Protein AF-A0A239LSG2-F1 (afdb_monomer)

Organism: NCBI:txid1688639

Structure (mmCIF, N/CA/C/O backbone):
data_AF-A0A239LSG2-F1
#
_entry.id   AF-A0A239LSG2-F1
#
loop_
_atom_site.group_PDB
_atom_site.id
_atom_site.type_symbol
_atom_site.label_atom_id
_atom_site.label_alt_id
_atom_site.label_comp_id
_atom_site.label_asym_id
_atom_site.label_entity_id
_atom_site.label_seq_id
_atom_site.pdbx_PDB_ins_code
_atom_site.Cartn_x
_atom_site.Cartn_y
_atom_site.Cartn_z
_atom_site.occupancy
_atom_site.B_iso_or_equiv
_atom_site.auth_seq_id
_atom_site.auth_comp_id
_atom_site.auth_asym_id
_atom_site.auth_atom_id
_atom_site.pdbx_PDB_model_num
ATOM 1 N N . MET A 1 1 ? -13.177 10.842 -4.511 1.00 77.06 1 MET A N 1
ATOM 2 C CA . MET A 1 1 ? -11.846 11.220 -5.035 1.00 77.06 1 MET A CA 1
ATOM 3 C C . MET A 1 1 ? -10.838 10.377 -4.281 1.00 77.06 1 MET A C 1
ATOM 5 O O . MET A 1 1 ? -10.983 10.283 -3.072 1.00 77.06 1 MET A O 1
ATOM 9 N N . VAL A 1 2 ? -9.921 9.699 -4.970 1.00 87.81 2 VAL A N 1
ATOM 10 C CA . VAL A 1 2 ? -8.910 8.852 -4.315 1.00 87.81 2 VAL A CA 1
ATOM 11 C C . VAL A 1 2 ? -7.722 9.733 -3.936 1.00 87.81 2 VAL A C 1
ATOM 13 O O . VAL A 1 2 ? -7.218 10.466 -4.789 1.00 87.81 2 VAL A O 1
ATOM 16 N N . TYR A 1 3 ? -7.299 9.676 -2.674 1.00 93.62 3 TYR A N 1
ATOM 17 C CA . TYR A 1 3 ? -6.130 10.393 -2.168 1.00 93.62 3 TYR A CA 1
ATOM 18 C C . TYR A 1 3 ? -4.986 9.406 -1.956 1.00 93.62 3 TYR A C 1
ATOM 20 O O . TYR A 1 3 ? -5.154 8.401 -1.275 1.00 93.62 3 TYR A O 1
ATOM 28 N N . TRP A 1 4 ? -3.837 9.691 -2.568 1.00 96.88 4 TRP A N 1
ATOM 29 C CA . TRP A 1 4 ? -2.653 8.842 -2.490 1.00 96.88 4 TRP A CA 1
ATOM 30 C C . TRP A 1 4 ? -1.653 9.403 -1.482 1.00 96.88 4 TRP A C 1
ATOM 32 O O . TRP A 1 4 ? -1.215 10.548 -1.597 1.00 96.88 4 TRP A O 1
ATOM 42 N N . HIS A 1 5 ? -1.263 8.566 -0.530 1.00 97.38 5 HIS A N 1
ATOM 43 C CA . HIS A 1 5 ? -0.251 8.829 0.480 1.00 97.38 5 HIS A CA 1
ATOM 44 C C . HIS A 1 5 ? 1.089 8.274 0.001 1.00 97.38 5 HIS A C 1
ATOM 46 O O . HIS A 1 5 ? 1.188 7.110 -0.391 1.00 97.38 5 HIS A O 1
ATOM 52 N N . LYS A 1 6 ? 2.126 9.111 0.005 1.00 97.62 6 LYS A N 1
ATOM 53 C CA . LYS A 1 6 ? 3.480 8.718 -0.386 1.00 97.62 6 LYS A CA 1
ATOM 54 C C . LYS A 1 6 ? 4.189 8.009 0.768 1.00 97.62 6 LYS A C 1
ATOM 56 O O . LYS A 1 6 ? 4.070 8.414 1.921 1.00 97.62 6 LYS A O 1
ATOM 61 N N . LEU A 1 7 ? 4.967 6.979 0.447 1.00 94.88 7 LEU A N 1
ATOM 62 C CA . LEU A 1 7 ? 5.845 6.314 1.406 1.00 94.88 7 LEU A CA 1
ATOM 63 C C . LEU A 1 7 ? 7.231 6.983 1.473 1.00 94.88 7 LEU A C 1
ATOM 65 O O . LEU A 1 7 ? 7.742 7.424 0.438 1.00 94.88 7 LEU A O 1
ATOM 69 N N . PRO A 1 8 ? 7.877 7.024 2.657 1.00 94.00 8 PRO A N 1
ATOM 70 C CA . PRO A 1 8 ? 7.418 6.512 3.956 1.00 94.00 8 PRO A CA 1
ATOM 71 C C . PRO A 1 8 ? 6.650 7.548 4.806 1.00 94.00 8 PRO A C 1
ATOM 73 O O . PRO A 1 8 ? 6.468 7.317 5.998 1.00 94.00 8 PRO A O 1
ATOM 76 N N . ASP A 1 9 ? 6.232 8.680 4.228 1.00 95.19 9 ASP A N 1
ATOM 77 C CA . ASP A 1 9 ? 5.675 9.832 4.960 1.00 95.19 9 ASP A CA 1
ATOM 78 C C . ASP A 1 9 ? 4.462 9.464 5.835 1.00 95.19 9 ASP A C 1
ATOM 80 O O . ASP A 1 9 ? 4.298 10.000 6.931 1.00 95.19 9 ASP A O 1
ATOM 84 N N . GLN A 1 10 ? 3.627 8.536 5.360 1.00 95.19 10 GLN A N 1
ATOM 85 C CA . GLN A 1 10 ? 2.486 8.001 6.098 1.00 95.19 10 GLN A CA 1
ATOM 86 C C . GLN A 1 10 ? 2.276 6.527 5.746 1.00 95.19 10 GLN A C 1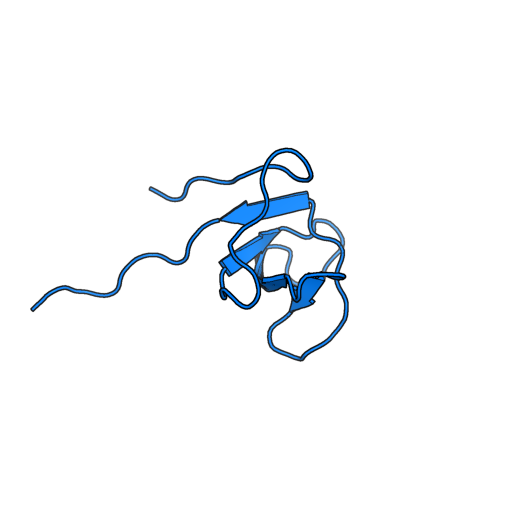
ATOM 88 O O . GLN A 1 10 ? 2.292 6.161 4.571 1.00 95.19 10 GLN A O 1
ATOM 93 N N . LEU A 1 11 ? 2.027 5.695 6.754 1.00 96.38 11 LEU A N 1
ATOM 94 C CA . LEU A 1 11 ? 1.609 4.300 6.597 1.00 96.38 11 LEU A CA 1
ATOM 95 C C . LEU A 1 11 ? 0.116 4.165 6.933 1.00 96.38 11 LEU A C 1
ATOM 97 O O . LEU A 1 11 ? -0.387 4.971 7.721 1.00 96.38 11 LEU A O 1
ATOM 101 N N . PRO A 1 12 ? -0.595 3.188 6.347 1.00 96.38 12 PRO A N 1
ATOM 102 C CA . PRO A 1 12 ? -1.918 2.818 6.829 1.00 96.38 12 PRO A CA 1
ATOM 103 C C . PRO A 1 12 ? -1.804 2.119 8.189 1.00 96.38 12 PRO A C 1
ATOM 105 O O . PRO A 1 12 ? -0.711 1.728 8.614 1.00 96.38 12 PRO A O 1
ATOM 108 N N . ASP A 1 13 ? -2.944 1.901 8.837 1.00 97.19 13 ASP A N 1
ATOM 109 C CA . ASP A 1 13 ? -3.006 1.009 9.988 1.00 97.19 13 ASP A CA 1
ATOM 110 C C . ASP A 1 13 ? -2.572 -0.411 9.591 1.00 97.19 13 ASP A C 1
ATOM 112 O O . ASP A 1 13 ? -2.850 -0.889 8.484 1.00 97.19 13 ASP A O 1
ATOM 116 N N . VAL A 1 14 ? -1.882 -1.090 10.509 1.00 97.44 14 VAL A N 1
ATOM 117 C CA . VAL A 1 14 ? -1.410 -2.465 10.304 1.00 97.44 14 VAL A CA 1
ATOM 118 C C . VAL A 1 14 ? -2.587 -3.377 9.962 1.00 97.44 14 VAL A C 1
ATOM 120 O O . VAL A 1 14 ? -3.673 -3.243 10.523 1.00 97.44 14 VAL A O 1
ATOM 123 N N . ASP A 1 15 ? -2.361 -4.282 9.011 1.00 96.00 15 ASP A N 1
ATOM 124 C CA . ASP A 1 15 ? -3.342 -5.240 8.489 1.00 96.00 15 ASP A CA 1
ATOM 125 C C . ASP A 1 15 ? -4.579 -4.614 7.816 1.00 96.00 15 ASP A C 1
ATOM 127 O O . ASP A 1 15 ? -5.521 -5.320 7.446 1.00 96.00 15 ASP A O 1
ATOM 131 N N . THR A 1 16 ? -4.572 -3.300 7.561 1.00 96.50 16 THR A N 1
ATOM 132 C CA . THR A 1 16 ? -5.615 -2.652 6.757 1.00 96.50 16 THR A CA 1
ATOM 133 C C . THR A 1 16 ? -5.357 -2.878 5.273 1.00 96.50 16 THR A C 1
ATOM 135 O O . THR A 1 16 ? -4.296 -2.538 4.745 1.00 96.50 16 THR A O 1
ATOM 138 N N . THR A 1 17 ? -6.351 -3.434 4.576 1.00 96.81 17 THR A N 1
ATOM 139 C CA . THR A 1 17 ? -6.296 -3.576 3.117 1.00 96.81 17 THR A CA 1
ATOM 140 C C . THR A 1 17 ? -6.513 -2.222 2.449 1.00 96.81 17 THR A C 1
ATOM 142 O O . THR A 1 17 ? -7.514 -1.547 2.688 1.00 96.81 17 THR A O 1
ATOM 145 N N . VAL A 1 18 ? -5.582 -1.846 1.580 1.00 97.44 18 VAL A N 1
ATOM 146 C CA . VAL A 1 18 ? -5.544 -0.573 0.857 1.00 97.44 18 VAL A CA 1
ATOM 147 C C . VAL A 1 18 ? -5.223 -0.809 -0.618 1.00 97.44 18 VAL A C 1
ATOM 149 O O . VAL A 1 18 ? -4.782 -1.891 -1.016 1.00 97.44 18 VAL A O 1
ATOM 152 N N . MET A 1 19 ? -5.411 0.218 -1.444 1.00 97.69 19 MET A N 1
ATOM 153 C CA . MET A 1 19 ? -4.788 0.257 -2.763 1.00 97.69 19 MET A CA 1
ATOM 154 C C . MET A 1 19 ? -3.308 0.603 -2.608 1.00 97.69 19 MET A C 1
ATOM 156 O O . MET A 1 19 ? -2.958 1.515 -1.865 1.00 97.69 19 MET A O 1
ATOM 160 N N . ILE A 1 20 ? -2.441 -0.084 -3.341 1.00 98.12 20 ILE A N 1
ATOM 161 C CA . ILE A 1 20 ? -1.000 0.158 -3.387 1.00 98.12 20 ILE A CA 1
ATOM 162 C C . ILE A 1 20 ? -0.569 0.483 -4.814 1.00 98.12 20 ILE A C 1
ATOM 164 O O . ILE A 1 20 ? -1.127 -0.055 -5.768 1.00 98.12 20 ILE A O 1
ATOM 168 N N . TYR A 1 21 ? 0.438 1.344 -4.961 1.00 98.19 21 TYR A N 1
ATOM 169 C CA . TYR A 1 21 ? 1.054 1.658 -6.248 1.00 98.19 21 TYR A CA 1
ATOM 170 C C . TYR A 1 21 ? 2.518 1.206 -6.292 1.00 98.19 21 TYR A C 1
ATOM 172 O O . TYR A 1 21 ? 3.375 1.782 -5.614 1.00 98.19 21 TYR A O 1
ATOM 180 N N . THR A 1 22 ? 2.807 0.201 -7.118 1.00 97.62 22 THR A N 1
ATOM 181 C CA . THR A 1 22 ? 4.143 -0.360 -7.359 1.00 97.62 22 THR A CA 1
ATOM 182 C C . THR A 1 22 ? 4.500 -0.185 -8.843 1.00 97.62 22 THR A C 1
ATOM 184 O O . THR A 1 22 ? 4.024 -0.964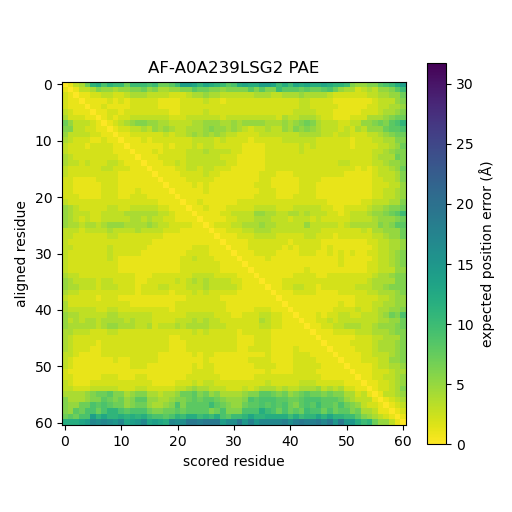 -9.664 1.00 97.62 22 THR A O 1
ATOM 187 N N . PRO A 1 23 ? 5.315 0.818 -9.224 1.00 96.31 23 PRO A N 1
ATOM 188 C CA . PRO A 1 23 ? 5.505 1.206 -10.629 1.00 96.31 23 PRO A CA 1
ATOM 189 C C . PRO A 1 23 ? 6.099 0.100 -11.513 1.00 96.31 23 PRO A C 1
ATOM 191 O O . PRO A 1 23 ? 5.807 0.057 -12.704 1.00 96.31 23 PRO A O 1
ATOM 194 N N . ASP A 1 24 ? 6.895 -0.796 -10.929 1.00 94.44 24 ASP A N 1
ATOM 195 C CA . ASP A 1 24 ? 7.581 -1.878 -11.645 1.00 94.44 24 ASP A CA 1
ATOM 196 C C . ASP A 1 24 ? 6.790 -3.204 -11.654 1.00 94.44 24 ASP A C 1
ATOM 198 O O . ASP A 1 24 ? 7.280 -4.221 -12.150 1.00 94.44 24 ASP A O 1
ATOM 202 N N . ALA A 1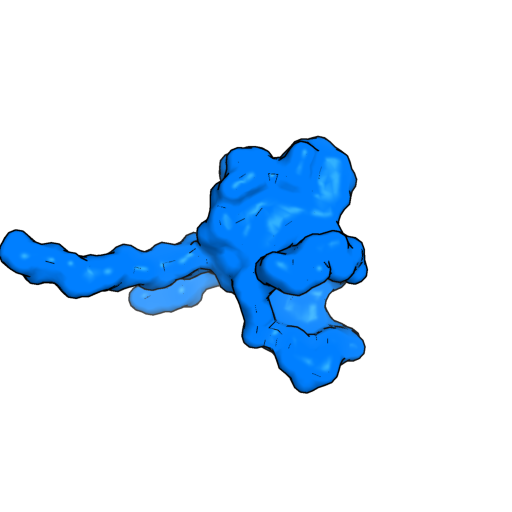 25 ? 5.579 -3.229 -11.083 1.00 94.12 25 ALA A N 1
ATOM 203 C CA . ALA A 1 25 ? 4.716 -4.408 -11.102 1.00 94.12 25 ALA A CA 1
ATOM 204 C C . ALA A 1 25 ? 3.992 -4.558 -12.451 1.00 94.12 25 ALA A C 1
ATOM 206 O O . ALA A 1 25 ? 3.746 -3.580 -13.154 1.00 94.12 25 ALA A O 1
ATOM 207 N N . ASN A 1 26 ? 3.608 -5.794 -12.794 1.00 93.50 26 ASN A N 1
ATOM 208 C CA . ASN A 1 26 ? 2.791 -6.064 -13.985 1.00 93.50 26 ASN A CA 1
ATOM 209 C C . ASN A 1 26 ? 1.464 -5.287 -13.939 1.00 93.50 26 ASN A C 1
ATOM 211 O O . ASN A 1 26 ? 1.054 -4.702 -14.938 1.00 93.50 26 ASN A O 1
ATOM 215 N N . GLU A 1 27 ? 0.858 -5.232 -12.753 1.00 95.50 27 GLU A N 1
ATOM 216 C CA . GLU A 1 27 ? -0.290 -4.395 -12.449 1.00 95.50 27 GLU A CA 1
ATOM 217 C C . GLU A 1 27 ? 0.135 -3.324 -11.433 1.00 95.50 27 GLU A C 1
ATOM 219 O O . GLU A 1 27 ? 0.304 -3.630 -10.249 1.00 95.50 27 GLU A O 1
ATOM 224 N N . PRO A 1 28 ? 0.378 -2.073 -11.876 1.00 96.75 28 PRO A N 1
ATOM 225 C CA . PRO A 1 28 ? 0.988 -1.069 -11.014 1.00 96.75 28 PRO A CA 1
ATOM 226 C C . PRO A 1 28 ? 0.118 -0.652 -9.837 1.00 96.75 28 PRO A C 1
ATOM 228 O O . PRO A 1 28 ? 0.655 -0.243 -8.816 1.00 96.75 28 PRO A O 1
ATOM 231 N N . VAL A 1 29 ? -1.207 -0.726 -9.974 1.00 97.38 29 VAL A N 1
ATOM 232 C CA . VAL A 1 29 ? -2.160 -0.420 -8.905 1.00 97.38 29 VAL A CA 1
ATOM 233 C C . VAL A 1 29 ? -2.887 -1.695 -8.523 1.00 97.38 29 VAL A C 1
ATOM 235 O O . VAL A 1 29 ? -3.630 -2.233 -9.334 1.00 97.38 29 VAL A O 1
ATOM 238 N N . TRP A 1 30 ? -2.710 -2.149 -7.288 1.00 97.06 30 TRP A N 1
ATOM 239 C CA . TRP A 1 30 ? -3.322 -3.386 -6.810 1.00 97.06 30 TRP A CA 1
ATOM 240 C C . TRP A 1 30 ? -3.732 -3.275 -5.343 1.00 97.06 30 TRP A C 1
ATOM 242 O O . TRP A 1 30 ? -3.542 -2.233 -4.720 1.00 97.06 30 TRP A O 1
ATOM 252 N N . MET A 1 31 ? -4.315 -4.333 -4.786 1.00 97.50 31 MET A N 1
ATOM 253 C CA . MET A 1 31 ? -4.656 -4.396 -3.366 1.00 97.50 31 MET A CA 1
ATOM 254 C C . MET A 1 31 ? -3.507 -4.995 -2.556 1.00 97.50 31 MET A C 1
ATOM 256 O O . MET A 1 31 ? -2.863 -5.963 -2.972 1.00 97.50 31 MET A O 1
ATOM 260 N N . GLY A 1 32 ? -3.283 -4.441 -1.371 1.00 97.69 32 GLY A N 1
ATOM 261 C CA . GLY A 1 32 ? -2.282 -4.934 -0.438 1.00 97.69 32 GLY A CA 1
ATOM 262 C C . GLY A 1 32 ? -2.482 -4.401 0.973 1.00 97.69 32 GLY A C 1
ATOM 263 O O . GLY A 1 32 ? -3.430 -3.667 1.238 1.00 97.69 32 GLY A O 1
ATOM 264 N N . TRP A 1 33 ? -1.585 -4.777 1.875 1.00 98.38 33 TRP A N 1
ATOM 265 C CA . TRP A 1 33 ? -1.562 -4.309 3.257 1.00 98.38 33 TRP A CA 1
ATOM 266 C C . TRP A 1 33 ? -0.125 -4.225 3.778 1.00 98.38 33 TRP A C 1
ATOM 268 O O . TRP A 1 33 ? 0.803 -4.819 3.216 1.00 98.38 33 TRP A O 1
ATOM 278 N N . PHE A 1 34 ? 0.051 -3.470 4.857 1.00 98.12 34 PHE A N 1
ATOM 279 C CA . PHE A 1 34 ? 1.285 -3.430 5.631 1.00 98.12 34 PHE A CA 1
ATOM 280 C C . PHE A 1 34 ? 1.099 -4.274 6.896 1.00 98.12 34 PHE A C 1
ATOM 282 O O . PHE A 1 34 ? 0.179 -4.010 7.666 1.00 98.12 34 PHE A O 1
ATOM 289 N N . ASP A 1 35 ? 1.948 -5.282 7.117 1.00 96.62 35 ASP A N 1
ATOM 290 C CA . ASP A 1 35 ? 1.825 -6.220 8.255 1.00 96.62 35 ASP A CA 1
ATOM 291 C C . ASP A 1 35 ? 2.552 -5.746 9.533 1.00 96.62 35 ASP A C 1
ATOM 293 O O . ASP A 1 35 ? 2.711 -6.498 10.491 1.00 96.62 35 ASP A O 1
ATOM 297 N N . GLY A 1 36 ? 3.014 -4.491 9.550 1.00 96.69 36 GLY A N 1
ATOM 298 C CA . GLY A 1 36 ? 3.838 -3.921 10.619 1.00 96.69 36 GLY A CA 1
ATOM 299 C C . GLY A 1 36 ? 5.341 -3.992 10.34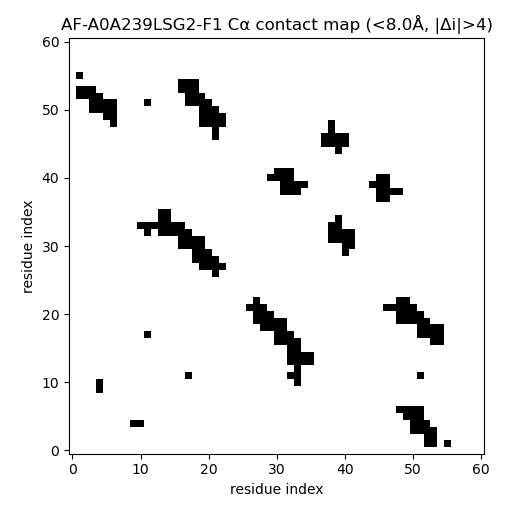1 1.00 96.69 36 GLY A C 1
ATOM 300 O O . GLY A 1 36 ? 6.101 -3.218 10.923 1.00 96.69 36 GLY A O 1
ATOM 301 N N . GLU A 1 37 ? 5.771 -4.845 9.406 1.00 96.31 37 GLU A N 1
ATOM 302 C CA . GLU A 1 37 ? 7.180 -4.999 9.031 1.00 96.31 37 GLU A CA 1
ATOM 303 C C . GLU A 1 37 ? 7.404 -4.836 7.523 1.00 96.31 37 GLU A C 1
ATOM 305 O O . GLU A 1 37 ? 8.333 -4.143 7.093 1.00 96.31 37 GLU A O 1
ATOM 310 N N . ILE A 1 38 ? 6.558 -5.458 6.700 1.00 97.38 38 ILE A N 1
ATOM 311 C CA . ILE A 1 38 ? 6.662 -5.463 5.242 1.00 97.38 38 ILE A CA 1
ATOM 312 C C . ILE A 1 38 ? 5.309 -5.240 4.559 1.00 97.38 38 ILE A C 1
ATOM 314 O O . ILE A 1 38 ? 4.234 -5.465 5.108 1.00 97.38 38 ILE A O 1
ATOM 318 N N . TRP A 1 39 ? 5.381 -4.809 3.302 1.00 98.00 39 TRP A N 1
ATOM 319 C CA . TRP A 1 39 ? 4.221 -4.704 2.426 1.00 98.00 39 TRP A CA 1
ATOM 320 C C . TRP A 1 39 ? 3.957 -6.020 1.701 1.00 98.00 39 TRP A C 1
ATOM 322 O O . TRP A 1 39 ? 4.884 -6.655 1.179 1.00 98.00 39 TRP A O 1
ATOM 332 N N . ARG A 1 40 ? 2.679 -6.394 1.630 1.00 98.06 40 ARG A N 1
ATOM 333 C CA . ARG A 1 40 ? 2.189 -7.574 0.917 1.00 98.06 40 ARG A CA 1
ATOM 334 C C . ARG A 1 40 ? 1.040 -7.201 -0.000 1.00 98.06 40 ARG A C 1
ATOM 336 O O . ARG A 1 40 ? 0.237 -6.336 0.331 1.00 98.06 40 ARG A O 1
ATOM 343 N N . GLU A 1 41 ? 0.968 -7.853 -1.149 1.00 96.88 41 GLU A N 1
ATOM 344 C CA . GLU A 1 41 ? -0.221 -7.815 -2.000 1.00 96.88 41 GLU A CA 1
ATOM 345 C C . GLU A 1 41 ? -1.205 -8.937 -1.617 1.00 96.88 41 GLU A C 1
ATOM 347 O O . GLU A 1 41 ? -0.818 -9.850 -0.893 1.00 96.88 41 GLU A O 1
ATOM 352 N N . VAL A 1 42 ? -2.470 -8.875 -2.054 1.00 95.75 42 VAL A N 1
ATOM 353 C CA . VAL A 1 42 ? -3.559 -9.822 -1.681 1.00 95.75 42 VAL A CA 1
ATOM 354 C C . VAL A 1 42 ? -3.245 -11.320 -1.861 1.00 95.75 42 VAL A C 1
ATOM 356 O O . VAL A 1 42 ? -3.814 -12.149 -1.155 1.00 95.75 42 VAL A O 1
ATOM 359 N N . GLY A 1 43 ? -2.315 -11.687 -2.741 1.00 94.06 43 GLY A N 1
ATOM 360 C CA . GLY A 1 43 ? -1.744 -13.029 -2.908 1.00 94.06 43 GLY A CA 1
ATOM 361 C C . GLY A 1 43 ? -0.603 -13.379 -1.939 1.00 94.06 43 GLY A C 1
ATOM 362 O O . GLY A 1 43 ? 0.022 -14.430 -2.070 1.00 94.06 43 GLY A O 1
ATOM 363 N N . SER A 1 44 ? -0.353 -12.541 -0.929 1.00 93.38 44 SER A N 1
ATOM 364 C CA . SER A 1 44 ? 0.703 -12.647 0.092 1.00 93.38 44 SER A CA 1
ATOM 365 C C . SER A 1 44 ? 2.141 -12.468 -0.406 1.00 93.38 44 SER A C 1
ATOM 367 O O . SER A 1 44 ? 3.079 -12.616 0.393 1.00 93.38 44 SER A O 1
ATOM 369 N N . ALA A 1 45 ? 2.355 -12.126 -1.682 1.00 95.88 45 ALA A N 1
ATOM 370 C CA . ALA A 1 45 ? 3.691 -11.816 -2.173 1.00 95.88 45 ALA A CA 1
ATOM 371 C C . ALA A 1 45 ? 4.192 -10.497 -1.572 1.00 95.88 45 ALA A C 1
ATOM 373 O O . ALA A 1 45 ? 3.445 -9.532 -1.403 1.00 95.88 45 ALA A O 1
ATOM 374 N N . ARG A 1 46 ? 5.486 -10.448 -1.246 1.00 97.31 46 ARG A N 1
ATOM 375 C CA . ARG A 1 46 ? 6.124 -9.216 -0.778 1.00 97.31 46 ARG A CA 1
ATOM 376 C C . ARG A 1 46 ? 6.231 -8.222 -1.930 1.00 97.31 46 ARG A C 1
ATOM 378 O O . ARG A 1 46 ? 6.701 -8.576 -3.009 1.00 97.31 46 ARG A O 1
ATOM 385 N N . VAL A 1 47 ? 5.885 -6.970 -1.657 1.00 97.00 47 VAL A N 1
ATOM 386 C CA . VAL A 1 47 ? 5.931 -5.866 -2.624 1.00 97.00 47 VAL A CA 1
ATOM 387 C C . VAL A 1 47 ? 6.608 -4.636 -2.018 1.00 97.00 47 VAL A C 1
ATOM 389 O O . VAL A 1 47 ? 6.835 -4.567 -0.811 1.00 97.00 47 VAL A O 1
ATOM 392 N N . TYR A 1 48 ? 6.969 -3.674 -2.868 1.00 97.06 48 TYR A N 1
ATOM 393 C CA . TYR A 1 48 ? 7.632 -2.427 -2.473 1.00 97.06 48 TYR A CA 1
ATOM 394 C C . TYR A 1 48 ? 6.898 -1.236 -3.097 1.00 97.06 48 TYR A C 1
ATOM 396 O O . TYR A 1 48 ? 7.393 -0.634 -4.053 1.00 97.06 48 TYR A O 1
ATOM 404 N N . PRO A 1 49 ? 5.683 -0.926 -2.619 1.00 97.88 49 PRO A N 1
ATOM 405 C CA . PRO A 1 49 ? 4.922 0.174 -3.172 1.00 97.88 49 PRO A CA 1
ATOM 406 C C . PRO A 1 49 ? 5.605 1.510 -2.876 1.00 97.88 49 PRO A C 1
ATOM 408 O O . PRO A 1 49 ? 6.409 1.645 -1.955 1.00 97.88 49 PRO A O 1
ATOM 411 N N . THR A 1 50 ? 5.265 2.516 -3.672 1.00 98.25 50 THR A N 1
ATOM 412 C CA . THR A 1 50 ? 5.712 3.904 -3.478 1.00 98.25 50 THR A CA 1
ATOM 413 C C . THR A 1 50 ? 4.618 4.776 -2.873 1.00 98.25 50 THR A C 1
ATOM 415 O O . THR A 1 50 ? 4.917 5.782 -2.231 1.00 98.25 50 THR A O 1
ATOM 418 N N . HIS A 1 51 ? 3.356 4.394 -3.081 1.00 98.38 51 HIS A N 1
ATOM 419 C CA . HIS A 1 51 ? 2.182 5.094 -2.579 1.00 98.38 51 HIS A CA 1
ATOM 420 C C . HIS A 1 51 ? 1.098 4.092 -2.183 1.00 98.38 51 HIS A C 1
ATOM 422 O O . HIS A 1 51 ? 1.069 2.969 -2.694 1.00 98.38 51 HIS A O 1
ATOM 428 N N . TRP A 1 52 ? 0.182 4.527 -1.326 1.00 98.25 52 TRP A N 1
ATOM 429 C CA . TRP A 1 52 ? -1.036 3.795 -0.995 1.00 98.25 52 TRP A CA 1
ATOM 430 C C . TRP A 1 52 ? -2.242 4.736 -0.928 1.00 98.25 52 TRP A C 1
ATOM 432 O O . TRP A 1 52 ? -2.076 5.950 -0.823 1.00 98.25 52 TRP A O 1
ATOM 442 N N . ALA A 1 53 ? -3.450 4.192 -1.0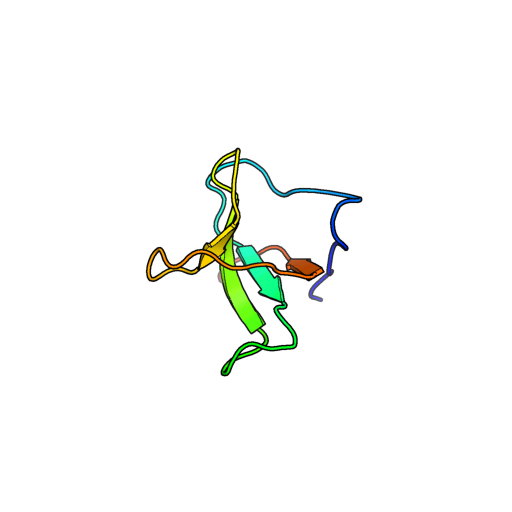18 1.00 97.94 53 ALA A N 1
ATOM 443 C CA . ALA A 1 53 ? -4.696 4.935 -0.872 1.00 97.94 53 ALA A CA 1
ATOM 444 C C . ALA A 1 53 ? -5.764 4.070 -0.201 1.00 97.94 53 ALA A C 1
ATOM 446 O O . ALA A 1 53 ? -5.813 2.858 -0.420 1.00 97.94 53 ALA A O 1
ATOM 447 N N . GLU A 1 54 ? -6.637 4.688 0.592 1.00 96.19 54 GLU A N 1
ATOM 448 C CA . GLU A 1 54 ? -7.789 3.993 1.170 1.00 96.19 54 GLU A CA 1
ATOM 449 C C . GLU A 1 54 ? -8.702 3.419 0.079 1.00 96.19 54 GLU A C 1
ATOM 451 O O . GLU A 1 54 ? -8.871 4.002 -1.000 1.00 96.19 54 GLU A O 1
ATOM 456 N N . LEU A 1 55 ? -9.312 2.269 0.374 1.00 93.31 55 LEU A N 1
ATOM 457 C CA . LEU A 1 55 ? -10.387 1.743 -0.455 1.00 93.31 55 LEU A CA 1
ATOM 458 C C . LEU A 1 55 ? -11.589 2.686 -0.390 1.00 93.31 55 LEU A C 1
ATOM 460 O O . LEU A 1 55 ? -11.917 3.239 0.657 1.00 93.31 55 LEU A O 1
ATOM 464 N N . LEU A 1 56 ? -12.268 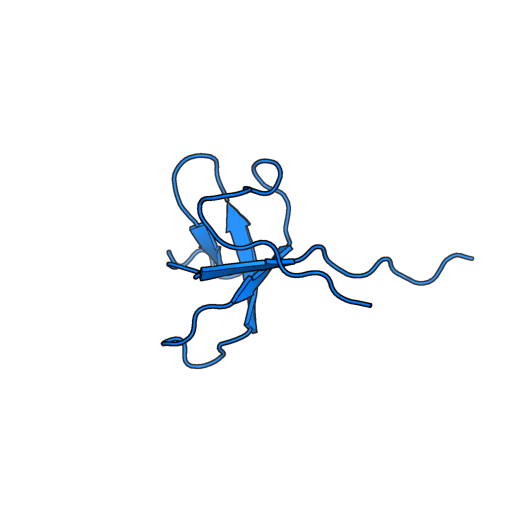2.853 -1.523 1.00 88.88 56 LEU A N 1
ATOM 465 C CA . LEU A 1 56 ? -13.515 3.606 -1.548 1.00 88.88 56 LEU A CA 1
ATOM 466 C C . LEU A 1 56 ? -14.573 2.874 -0.719 1.00 88.88 56 LEU A C 1
ATOM 468 O O . LEU A 1 56 ? -14.719 1.655 -0.825 1.00 88.88 56 LEU A O 1
ATOM 472 N N . GLU A 1 57 ? -15.333 3.630 0.072 1.00 85.56 57 GLU A N 1
ATOM 473 C CA . GLU A 1 57 ? -16.492 3.084 0.772 1.00 85.56 57 GLU A CA 1
ATOM 474 C C . GLU A 1 57 ? -17.498 2.504 -0.232 1.00 85.56 57 GLU A C 1
ATOM 476 O O . GLU A 1 57 ? -17.738 3.063 -1.309 1.00 85.56 57 GLU A O 1
ATOM 481 N N . GLY A 1 58 ? -18.104 1.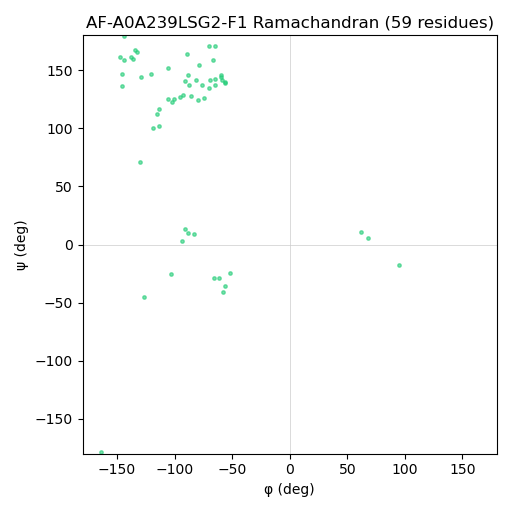377 0.143 1.00 84.25 58 GLY A N 1
ATOM 482 C CA . GLY A 1 58 ? -19.236 0.818 -0.584 1.00 84.25 58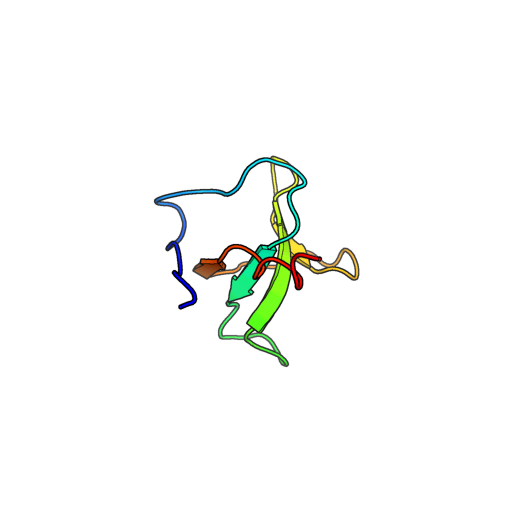 GLY A CA 1
ATOM 483 C C . GLY A 1 58 ? -20.467 1.736 -0.534 1.00 84.25 58 GLY A C 1
ATOM 484 O O . GLY A 1 58 ? -20.496 2.719 0.213 1.00 84.25 58 GLY A O 1
ATOM 485 N N . PRO A 1 59 ? -21.511 1.428 -1.322 1.00 89.56 59 PRO A N 1
ATOM 486 C CA . PRO A 1 59 ? -22.772 2.154 -1.249 1.00 89.56 59 PRO A CA 1
ATOM 487 C C . PRO A 1 59 ? -23.341 2.114 0.175 1.00 89.56 59 PRO A C 1
ATOM 489 O O . PRO A 1 59 ? -23.282 1.086 0.848 1.00 89.56 59 PRO A O 1
ATOM 492 N N . LYS A 1 60 ? -23.901 3.243 0.617 1.00 85.94 60 LYS A N 1
ATOM 493 C CA . LYS A 1 60 ? -24.679 3.323 1.857 1.00 85.94 60 LYS A CA 1
ATOM 494 C C . LYS A 1 60 ? -26.149 3.101 1.505 1.00 85.94 60 LYS A C 1
ATOM 496 O O . LYS A 1 60 ? -26.632 3.733 0.565 1.00 85.94 60 LYS A O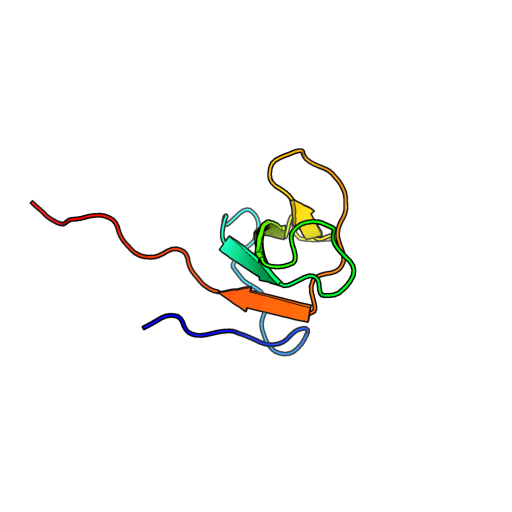 1
ATOM 501 N N . GLU A 1 61 ? -26.802 2.181 2.212 1.00 79.12 61 GLU A N 1
ATOM 502 C CA . GLU A 1 61 ? -28.261 1.985 2.165 1.00 79.12 61 GLU A CA 1
ATOM 503 C C . GLU A 1 61 ? -29.006 3.105 2.903 1.00 79.12 61 GLU A C 1
ATOM 505 O O . GLU A 1 61 ? -28.457 3.628 3.904 1.00 79.12 61 GLU A O 1
#

Solvent-accessible surface area (backbone atoms only — not comparable to full-atom values): 3783 Å² total; per-residue (Å²): 133,89,63,75,41,48,60,85,84,54,76,79,63,66,70,43,73,24,37,32,33,25,88,90,44,97,64,34,69,42,55,22,32,37,71,80,85,52,39,27,32,81,87,68,49,78,53,77,56,51,32,34,26,77,64,80,81,74,89,80,133

Secondary structure (DSSP, 8-state):
---PEETTT--PPTT--EEEE-TTSSSSEEEEEE-SSSEEETTS-EE--SEEEPPPPPPP-

Mean predicted aligned error: 2.97 Å

pLDDT: mean 95.02, std 4.47, range [77.06, 98.38]

Radius of gyration: 11.45 Å; Cα contacts (8 Å, |Δi|>4): 111; chains: 1; bounding box: 36×24×25 Å

Foldseek 3Di:
DWDKDFPPVDFDPAPDKWWFAAPPDPDRTAIWGHNVPFIAGPVRDTGDGGIITHDDDDDDD

Nearest PDB structures (foldseek):
  7vh5-assembly1_A  TM=2.580E-01  e=4.611E+00  Saccharomyces cerevisiae S288C
  4n3d-assembly2_B  TM=2.004E-01  e=5.172E+00  Aequorea victoria
  6jgj-assembly1_A  TM=1.516E-01  e=3.666E+00  Aequorea victoria

Sequence (61 aa):
MVYWHKLPDQLPDVDTTVMIYTPDANEPVWMGWFDGEIWREVGSARVYPTHWAELLEGPKE